Protein AF-A0A353PY61-F1 (afdb_monomer_lite)

Structure (mmCIF, N/CA/C/O backbone):
data_AF-A0A353PY61-F1
#
_entry.id   AF-A0A353PY61-F1
#
loop_
_atom_site.group_PDB
_atom_site.id
_atom_site.type_symbol
_atom_site.label_atom_id
_atom_site.label_alt_id
_atom_site.label_comp_id
_atom_site.label_asym_id
_atom_site.label_entity_id
_atom_site.label_seq_id
_atom_site.pdbx_PDB_ins_code
_atom_site.Cartn_x
_atom_site.Cartn_y
_atom_site.Cartn_z
_atom_site.occupancy
_atom_site.B_iso_or_equiv
_atom_site.auth_seq_id
_atom_site.auth_comp_id
_atom_site.auth_asym_id
_atom_site.auth_atom_id
_atom_site.pdbx_PDB_model_num
ATOM 1 N N . LEU A 1 1 ? -8.780 4.739 14.865 1.00 91.25 1 LEU A N 1
ATOM 2 C CA . LEU A 1 1 ? -7.799 3.644 14.648 1.00 91.25 1 LEU A CA 1
ATOM 3 C C . LEU A 1 1 ? -6.365 4.081 14.953 1.00 91.25 1 LEU A C 1
ATOM 5 O O . LEU A 1 1 ? -5.688 3.331 15.638 1.00 91.25 1 LEU A O 1
ATOM 9 N N . LEU A 1 2 ? -5.930 5.286 14.558 1.00 92.69 2 LEU A N 1
ATOM 10 C CA . LEU A 1 2 ? -4.599 5.822 14.905 1.00 92.69 2 LEU A CA 1
ATOM 11 C C . LEU A 1 2 ? -4.290 5.783 16.415 1.00 92.69 2 LEU A C 1
ATOM 13 O O . LEU A 1 2 ? -3.259 5.248 16.808 1.00 92.69 2 LEU A O 1
ATOM 17 N N . GLU A 1 3 ? -5.226 6.214 17.266 1.00 92.44 3 GLU A N 1
ATOM 18 C CA . GLU A 1 3 ? -5.071 6.138 18.729 1.00 92.44 3 GLU A CA 1
ATOM 19 C C . GLU A 1 3 ? -4.858 4.696 19.230 1.00 92.44 3 GLU A C 1
ATOM 21 O O . GLU A 1 3 ? -3.984 4.452 20.058 1.00 92.44 3 GLU A O 1
ATOM 26 N N . LYS A 1 4 ? -5.570 3.707 18.661 1.00 90.56 4 LYS A N 1
ATOM 27 C CA . LYS A 1 4 ? -5.368 2.277 18.980 1.00 90.56 4 LYS A CA 1
ATOM 28 C C . LYS A 1 4 ? -3.975 1.778 18.582 1.00 90.56 4 LYS A C 1
ATOM 30 O O . LYS A 1 4 ? -3.492 0.805 19.150 1.00 90.56 4 LYS A O 1
ATOM 35 N N . ALA A 1 5 ? -3.339 2.434 17.614 1.00 92.44 5 ALA A N 1
ATOM 36 C CA . ALA A 1 5 ? -1.957 2.195 17.216 1.00 92.44 5 ALA A CA 1
ATOM 37 C C . ALA A 1 5 ? -0.952 3.096 17.964 1.00 92.44 5 ALA A C 1
ATOM 39 O O . ALA A 1 5 ? 0.233 3.109 17.628 1.00 92.44 5 ALA A O 1
ATOM 40 N N . GLY A 1 6 ? -1.393 3.889 18.945 1.00 92.81 6 GLY A N 1
ATOM 41 C CA . GLY A 1 6 ? -0.544 4.865 19.630 1.00 92.81 6 GLY A CA 1
ATOM 42 C C . GLY A 1 6 ? 0.094 5.875 18.671 1.00 92.81 6 GLY A C 1
ATOM 43 O O . GLY A 1 6 ? 1.271 6.199 18.820 1.00 92.81 6 GLY A O 1
ATOM 44 N N . MET A 1 7 ? -0.643 6.293 17.638 1.00 92.94 7 MET A N 1
ATOM 45 C CA . MET A 1 7 ? -0.235 7.302 16.659 1.00 92.94 7 MET A CA 1
ATOM 46 C C . MET A 1 7 ? -1.213 8.479 16.687 1.00 92.94 7 MET A C 1
ATOM 48 O O . MET A 1 7 ? -2.418 8.285 16.838 1.00 92.94 7 MET A O 1
ATOM 52 N N . ASN A 1 8 ? -0.690 9.693 16.505 1.00 93.88 8 ASN A N 1
ATOM 53 C CA . ASN A 1 8 ? -1.486 10.929 16.515 1.00 93.88 8 ASN A CA 1
ATOM 54 C C . ASN A 1 8 ? -1.720 11.497 15.109 1.00 93.88 8 ASN A C 1
ATOM 56 O O . ASN A 1 8 ? -2.610 12.318 14.916 1.00 93.88 8 ASN A O 1
ATOM 60 N N . GLU A 1 9 ? -0.929 11.060 14.131 1.00 95.38 9 GLU A N 1
ATOM 61 C CA . GLU A 1 9 ? -0.993 11.510 12.743 1.00 95.38 9 GLU A CA 1
ATOM 62 C C . GLU A 1 9 ? -1.000 10.300 11.806 1.00 95.38 9 GLU A C 1
ATOM 64 O O . GLU A 1 9 ? -0.564 9.206 12.179 1.00 95.38 9 GLU A O 1
ATOM 69 N N . ALA A 1 10 ? -1.514 10.497 10.592 1.00 94.00 10 ALA A N 1
ATOM 70 C CA . ALA A 1 10 ? -1.423 9.495 9.540 1.00 94.00 10 ALA A CA 1
ATOM 71 C C . ALA A 1 10 ? 0.047 9.274 9.118 1.00 94.00 10 ALA A C 1
ATOM 73 O O . ALA A 1 10 ? 0.834 10.226 9.158 1.00 94.00 10 ALA A O 1
ATOM 74 N N . PRO A 1 11 ? 0.417 8.055 8.680 1.00 95.19 11 PRO A N 1
ATOM 75 C CA . PRO A 1 11 ? 1.754 7.776 8.167 1.00 95.19 11 PRO A CA 1
ATOM 76 C C . PRO A 1 11 ? 2.143 8.690 7.002 1.00 95.19 11 PRO A C 1
ATOM 78 O O . PRO A 1 11 ? 1.366 8.887 6.070 1.00 95.19 11 PRO A O 1
ATOM 81 N N . LYS A 1 12 ? 3.375 9.197 7.029 1.00 95.38 12 LYS A N 1
ATOM 82 C CA . LYS A 1 12 ? 3.977 10.032 5.976 1.00 95.38 12 LYS A CA 1
ATOM 83 C C . LYS A 1 12 ? 4.931 9.241 5.082 1.00 95.38 12 LYS A C 1
ATOM 85 O O . LYS A 1 12 ? 5.316 9.719 4.017 1.00 95.38 12 LYS A O 1
ATOM 90 N N . THR A 1 13 ? 5.320 8.039 5.506 1.00 94.88 13 THR A N 1
ATOM 91 C CA . THR A 1 13 ? 6.228 7.144 4.775 1.00 94.88 13 THR A CA 1
ATOM 92 C C . THR A 1 13 ? 5.699 5.708 4.748 1.00 94.88 13 THR A C 1
ATOM 94 O O . THR A 1 13 ? 4.877 5.316 5.578 1.00 94.88 13 THR A O 1
ATOM 97 N N . MET A 1 14 ? 6.200 4.889 3.814 1.00 93.88 14 MET A N 1
ATOM 98 C CA . MET A 1 14 ? 5.846 3.461 3.749 1.00 93.88 14 MET A CA 1
ATOM 99 C C . MET A 1 14 ? 6.345 2.662 4.962 1.00 93.88 14 MET A C 1
ATOM 101 O O . MET A 1 14 ? 5.756 1.634 5.305 1.00 93.88 14 MET A O 1
ATOM 105 N N . ASP A 1 15 ? 7.395 3.138 5.632 1.00 94.88 15 ASP A N 1
ATOM 106 C CA . ASP A 1 15 ? 7.900 2.535 6.867 1.00 94.88 15 ASP A CA 1
ATOM 107 C C . ASP A 1 15 ? 6.976 2.855 8.047 1.00 94.88 15 ASP A C 1
ATOM 109 O O . ASP A 1 15 ? 6.602 1.958 8.804 1.00 94.88 15 ASP A O 1
ATOM 113 N N . GLU A 1 16 ? 6.526 4.107 8.170 1.00 95.94 16 GLU A N 1
ATOM 114 C CA . GLU A 1 16 ? 5.512 4.495 9.160 1.00 95.94 16 GLU A CA 1
ATOM 115 C C . GLU A 1 16 ? 4.185 3.759 8.929 1.00 95.94 16 GLU A C 1
ATOM 117 O O . GLU A 1 16 ? 3.525 3.354 9.887 1.00 95.94 16 GLU A O 1
ATOM 122 N N . PHE A 1 17 ? 3.811 3.516 7.668 1.00 96.06 17 PHE A N 1
ATOM 123 C CA . PHE A 1 17 ? 2.645 2.698 7.333 1.00 96.06 17 PHE A CA 1
ATOM 124 C C . PHE A 1 17 ? 2.790 1.266 7.858 1.00 96.06 17 PHE A C 1
ATOM 126 O O . PHE A 1 17 ? 1.869 0.748 8.489 1.00 96.06 17 PHE A O 1
ATOM 133 N N . GLN A 1 18 ? 3.939 0.621 7.644 1.00 96.25 18 GLN A N 1
ATOM 134 C CA . GLN A 1 18 ? 4.161 -0.735 8.154 1.00 96.25 18 GLN A CA 1
ATOM 135 C C . GLN A 1 18 ? 4.121 -0.777 9.683 1.00 96.25 18 GLN A C 1
ATOM 137 O O . GLN A 1 18 ? 3.539 -1.698 10.252 1.00 96.25 18 GLN A O 1
ATOM 142 N N . GLN A 1 19 ? 4.660 0.246 10.354 1.00 96.50 19 GLN A N 1
ATOM 143 C CA . GLN A 1 19 ? 4.544 0.372 11.808 1.00 96.50 19 GLN A CA 1
ATOM 144 C C . GLN A 1 19 ? 3.084 0.511 12.255 1.00 96.50 19 GLN A C 1
ATOM 146 O O . GLN A 1 19 ? 2.691 -0.106 13.244 1.00 96.50 19 GLN A O 1
ATOM 151 N N . LEU A 1 20 ? 2.270 1.295 11.540 1.00 97.38 20 LEU A N 1
ATOM 152 C CA . LEU A 1 20 ? 0.836 1.404 11.810 1.00 97.38 20 LEU A CA 1
ATOM 153 C C . LEU A 1 20 ? 0.154 0.035 11.668 1.00 97.38 20 LEU A C 1
ATOM 155 O O . LEU A 1 20 ? -0.563 -0.390 12.574 1.00 97.38 20 LEU A O 1
ATOM 159 N N . ALA A 1 21 ? 0.392 -0.656 10.552 1.00 97.38 21 ALA A N 1
ATOM 160 C CA . ALA A 1 21 ? -0.221 -1.945 10.252 1.00 97.38 21 ALA A CA 1
ATOM 161 C C . ALA A 1 21 ? 0.145 -3.016 11.292 1.00 97.38 21 ALA A C 1
ATOM 163 O O . ALA A 1 21 ? -0.737 -3.719 11.786 1.00 97.38 21 ALA A O 1
ATOM 164 N N . GLU A 1 22 ? 1.416 -3.093 11.688 1.00 96.44 22 GLU A N 1
ATOM 165 C CA . GLU A 1 22 ? 1.886 -4.044 12.700 1.00 96.44 22 GLU A CA 1
ATOM 166 C C . GLU A 1 22 ? 1.232 -3.790 14.067 1.00 96.44 22 GLU A C 1
ATOM 168 O O . GLU A 1 22 ? 0.744 -4.719 14.712 1.00 96.44 22 GLU A O 1
ATOM 173 N N . LYS A 1 23 ? 1.119 -2.524 14.492 1.00 96.19 23 LYS A N 1
ATOM 174 C CA . LYS A 1 23 ? 0.445 -2.170 15.754 1.00 96.19 23 LYS A CA 1
ATOM 175 C C . LYS A 1 23 ? -1.061 -2.458 15.730 1.00 96.19 23 LYS A C 1
ATOM 177 O O . LYS A 1 23 ? -1.653 -2.773 16.763 1.00 96.19 23 LYS A O 1
ATOM 182 N N . LEU A 1 24 ? -1.701 -2.351 14.567 1.00 96.31 24 LEU A N 1
ATOM 183 C CA . LEU A 1 24 ? -3.135 -2.603 14.404 1.00 96.31 24 LEU A CA 1
ATOM 184 C C . LEU A 1 24 ? -3.488 -4.082 14.240 1.00 96.31 24 LEU A C 1
ATOM 186 O O . LEU A 1 24 ? -4.596 -4.481 14.606 1.00 96.31 24 LEU A O 1
ATOM 190 N N . LYS A 1 25 ? -2.541 -4.912 13.799 1.00 90.94 25 LYS A N 1
ATOM 191 C CA . LYS A 1 25 ? -2.728 -6.353 13.598 1.00 90.94 25 LYS A CA 1
ATOM 192 C C . LYS A 1 25 ? -3.269 -7.072 14.837 1.00 90.94 25 LYS A C 1
ATOM 194 O O . LYS A 1 25 ? -4.189 -7.881 14.723 1.00 90.94 25 LYS A O 1
ATOM 199 N N . GLY A 1 26 ? -2.775 -6.731 16.032 1.00 88.88 26 GLY A N 1
ATOM 200 C CA . GLY A 1 26 ? -3.273 -7.283 17.303 1.00 88.88 26 GLY A CA 1
ATOM 201 C C . GLY A 1 26 ? -4.747 -6.955 17.593 1.00 88.88 26 GLY A C 1
ATOM 202 O O . GLY A 1 26 ? -5.427 -7.703 18.290 1.00 88.88 26 GLY A O 1
ATOM 203 N N . ASN A 1 27 ? -5.265 -5.880 16.993 1.00 91.94 27 ASN A N 1
ATOM 204 C CA . ASN A 1 27 ? -6.662 -5.454 17.077 1.00 91.94 27 ASN A CA 1
ATOM 205 C C . ASN A 1 27 ? -7.537 -6.034 15.952 1.00 91.94 27 ASN A C 1
ATOM 207 O O . ASN A 1 27 ? -8.689 -5.627 15.824 1.00 91.94 27 ASN A O 1
ATOM 211 N N . LYS A 1 28 ? -7.005 -6.962 15.139 1.00 93.06 28 LYS A N 1
ATOM 212 C CA . LYS A 1 28 ? -7.657 -7.510 13.935 1.00 93.06 28 LYS A CA 1
ATOM 213 C C . LYS A 1 28 ? -8.030 -6.436 12.905 1.00 93.06 28 LYS A C 1
ATOM 215 O O . LYS A 1 28 ? -9.004 -6.592 12.178 1.00 93.06 28 LYS A O 1
ATOM 220 N N . VAL A 1 29 ? -7.255 -5.353 12.863 1.00 96.94 29 VAL A N 1
ATOM 221 C CA . VAL A 1 29 ? -7.416 -4.271 11.891 1.00 96.94 29 VAL A CA 1
ATOM 222 C C . VAL A 1 29 ? -6.255 -4.338 10.911 1.00 96.94 29 VAL A C 1
ATOM 224 O O . VAL A 1 29 ? -5.095 -4.336 11.324 1.00 96.94 29 VAL A O 1
ATOM 227 N N . MET A 1 30 ? -6.564 -4.389 9.619 1.00 97.56 30 MET A N 1
ATOM 228 C CA . MET A 1 30 ? -5.553 -4.360 8.565 1.00 97.56 30 MET A CA 1
ATOM 229 C C . MET A 1 30 ? -5.149 -2.915 8.277 1.00 97.56 30 MET A C 1
ATOM 231 O O . MET A 1 30 ? -5.951 -1.988 8.389 1.00 97.56 30 MET A O 1
ATOM 235 N N . GLY A 1 31 ? -3.887 -2.712 7.915 1.00 97.25 31 GLY A N 1
ATOM 236 C CA . GLY A 1 31 ? -3.336 -1.382 7.680 1.00 97.25 31 GLY A CA 1
ATOM 237 C C . GLY A 1 31 ? -3.989 -0.668 6.499 1.00 97.25 31 GLY A C 1
ATOM 238 O O . GLY A 1 31 ? -4.265 0.525 6.599 1.00 97.25 31 GLY A O 1
ATOM 239 N N . ILE A 1 32 ? -4.248 -1.378 5.397 1.00 97.31 32 ILE A N 1
ATOM 240 C CA . ILE A 1 32 ? -4.799 -0.758 4.188 1.00 97.31 32 ILE A CA 1
ATOM 241 C C . ILE A 1 32 ? -5.683 -1.690 3.359 1.00 97.31 32 ILE A C 1
ATOM 243 O O . ILE A 1 32 ? -5.351 -2.860 3.166 1.00 97.31 32 ILE A O 1
ATOM 247 N N . GLY A 1 33 ? -6.796 -1.164 2.851 1.00 97.12 33 GLY A N 1
ATOM 248 C CA . GLY A 1 33 ? -7.684 -1.847 1.914 1.00 97.12 33 GLY A CA 1
ATOM 249 C C . GLY A 1 33 ? -7.364 -1.508 0.462 1.00 97.12 33 GLY A C 1
ATOM 250 O O . GLY A 1 33 ? -7.913 -0.548 -0.062 1.00 97.12 33 GLY A O 1
ATOM 251 N N . ILE A 1 34 ? -6.525 -2.314 -0.196 1.00 96.31 34 ILE A N 1
ATOM 252 C CA . ILE A 1 34 ? -6.263 -2.206 -1.645 1.00 96.31 34 ILE A CA 1
ATOM 253 C C . ILE A 1 34 ? -7.366 -2.970 -2.377 1.00 96.31 34 ILE A C 1
ATOM 255 O O . ILE A 1 34 ? -7.539 -4.163 -2.135 1.00 96.31 34 ILE A O 1
ATOM 259 N N . SER A 1 35 ? -8.123 -2.325 -3.260 1.00 93.88 35 SER A N 1
ATOM 260 C CA . SER A 1 35 ? -9.368 -2.878 -3.830 1.00 93.88 35 SER A CA 1
ATOM 261 C C . SER A 1 35 ? -9.182 -3.983 -4.889 1.00 93.88 35 SER A C 1
ATOM 263 O O . SER A 1 35 ? -10.161 -4.518 -5.404 1.00 93.88 35 SER A O 1
ATOM 265 N N . GLY A 1 36 ? -7.945 -4.363 -5.228 1.00 94.94 36 GLY A N 1
ATOM 266 C CA . GLY A 1 36 ? -7.662 -5.514 -6.093 1.00 94.94 36 GLY A CA 1
ATOM 267 C C . GLY A 1 36 ? -6.266 -5.488 -6.718 1.00 94.94 36 GLY A C 1
ATOM 268 O O . GLY A 1 36 ? -5.479 -4.587 -6.450 1.00 94.94 36 GLY A O 1
ATOM 269 N N . ILE A 1 37 ? -5.986 -6.437 -7.617 1.00 93.94 37 ILE A N 1
ATOM 270 C CA . ILE A 1 37 ? -4.699 -6.548 -8.340 1.00 93.94 37 ILE A CA 1
ATOM 271 C C . ILE A 1 37 ? -4.634 -5.770 -9.665 1.00 93.94 37 ILE A C 1
ATOM 273 O O . ILE A 1 37 ? -3.655 -5.865 -10.403 1.00 93.94 37 ILE A O 1
ATOM 277 N N . GLY A 1 38 ? -5.690 -5.037 -10.017 1.00 92.81 38 GLY A N 1
ATOM 278 C CA . GLY A 1 38 ? -5.702 -4.222 -11.229 1.00 92.81 38 GLY A CA 1
ATOM 279 C C . GLY A 1 38 ? -4.694 -3.076 -11.146 1.00 92.81 38 GLY A C 1
ATOM 280 O O . GLY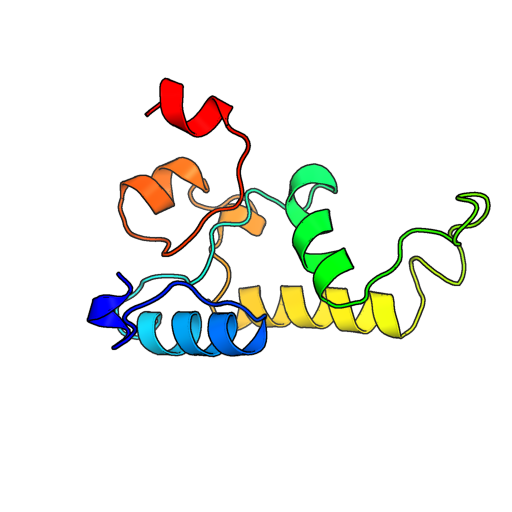 A 1 38 ? -4.399 -2.575 -10.061 1.00 92.81 38 GLY A O 1
ATOM 281 N N . THR A 1 39 ? -4.199 -2.613 -12.297 1.00 90.88 39 THR A N 1
ATOM 282 C CA . THR A 1 39 ? -3.252 -1.487 -12.362 1.00 90.88 39 THR A CA 1
ATOM 283 C C . THR A 1 39 ? -3.803 -0.235 -11.681 1.00 90.88 39 THR A C 1
ATOM 285 O O . THR A 1 39 ? -3.045 0.444 -11.004 1.00 90.88 39 THR A O 1
ATOM 288 N N . TRP A 1 40 ? -5.112 0.028 -11.786 1.00 92.25 40 TRP A N 1
ATOM 289 C CA . TRP A 1 40 ? -5.776 1.131 -11.080 1.00 92.25 40 TRP A CA 1
ATOM 290 C C . TRP A 1 40 ? -5.539 1.089 -9.561 1.00 92.25 40 TRP A C 1
ATOM 292 O O . TRP A 1 40 ? -5.216 2.108 -8.966 1.00 92.25 40 TRP A O 1
ATOM 302 N N . ASN A 1 41 ? -5.622 -0.103 -8.966 1.00 93.94 41 ASN A N 1
ATOM 303 C CA . ASN A 1 41 ? -5.561 -0.302 -7.518 1.00 93.94 41 ASN A CA 1
ATOM 304 C C . ASN A 1 41 ? -4.116 -0.418 -7.008 1.00 93.94 41 ASN A C 1
ATOM 306 O O . ASN A 1 41 ? -3.772 0.088 -5.949 1.00 93.94 41 ASN A O 1
ATOM 310 N N . MET A 1 42 ? -3.248 -1.134 -7.734 1.00 93.75 42 MET A N 1
ATOM 311 C CA . MET A 1 42 ? -1.895 -1.431 -7.244 1.00 93.75 42 MET A CA 1
ATOM 312 C C . MET A 1 42 ? -0.846 -0.396 -7.648 1.00 93.75 42 MET A C 1
ATOM 314 O O . MET A 1 42 ? 0.196 -0.318 -6.993 1.00 93.75 42 MET A O 1
ATOM 318 N N . ALA A 1 43 ? -1.067 0.366 -8.726 1.00 94.94 43 ALA A N 1
ATOM 319 C CA . ALA A 1 43 ? -0.053 1.283 -9.244 1.00 94.94 43 ALA A CA 1
ATOM 320 C C . ALA A 1 43 ? 0.431 2.317 -8.214 1.00 94.94 43 ALA A C 1
ATOM 322 O O . ALA A 1 43 ? 1.649 2.504 -8.159 1.00 94.94 43 ALA A O 1
ATOM 323 N N . PRO A 1 44 ? -0.427 2.938 -7.374 1.00 94.56 44 PRO A N 1
ATOM 324 C CA . PRO A 1 44 ? 0.040 3.891 -6.367 1.00 94.56 44 PRO A CA 1
ATOM 325 C C . PRO A 1 44 ? 1.124 3.288 -5.467 1.00 94.56 44 PRO A C 1
ATOM 327 O O . PRO A 1 44 ? 2.208 3.849 -5.334 1.00 94.56 44 PRO A O 1
ATOM 330 N N . TYR A 1 45 ? 0.896 2.082 -4.949 1.00 95.62 45 TYR A N 1
ATOM 331 C CA . TYR A 1 45 ? 1.846 1.389 -4.078 1.00 95.62 45 TYR A CA 1
ATOM 332 C C . TYR A 1 45 ? 3.085 0.909 -4.821 1.00 95.62 45 TYR A C 1
ATOM 334 O O . TYR A 1 45 ? 4.205 1.130 -4.365 1.00 95.62 45 TYR A O 1
ATOM 342 N N . PHE A 1 46 ? 2.895 0.268 -5.975 1.00 97.38 46 PHE A N 1
ATOM 343 C CA . PHE A 1 46 ? 3.993 -0.274 -6.768 1.00 97.38 46 PHE A CA 1
ATOM 344 C C . PHE A 1 46 ? 4.987 0.823 -7.166 1.00 97.38 46 PHE A C 1
ATOM 346 O O . PHE A 1 46 ? 6.194 0.656 -6.994 1.00 97.38 46 PHE A O 1
ATOM 353 N N . LEU A 1 47 ? 4.482 1.971 -7.627 1.00 96.12 47 LEU A N 1
ATOM 354 C CA . LEU A 1 47 ? 5.302 3.120 -8.004 1.00 96.12 47 LEU A CA 1
ATOM 355 C C . LEU A 1 47 ? 5.932 3.793 -6.776 1.00 96.12 47 LEU A C 1
ATOM 357 O O . LEU A 1 47 ? 7.123 4.103 -6.802 1.00 96.12 47 LEU A O 1
ATOM 361 N N . SER A 1 48 ? 5.187 3.972 -5.677 1.00 95.25 48 SER A N 1
ATOM 362 C CA . SER A 1 48 ? 5.732 4.542 -4.432 1.00 95.25 48 SER A CA 1
ATOM 363 C C . SER A 1 48 ? 6.833 3.687 -3.798 1.00 95.25 48 SER A C 1
ATOM 365 O O . SER A 1 48 ? 7.710 4.223 -3.126 1.00 95.25 48 SER A O 1
ATOM 367 N N . LEU A 1 49 ? 6.824 2.374 -4.031 1.00 97.00 49 LEU A N 1
ATOM 368 C CA . LEU A 1 49 ? 7.873 1.445 -3.601 1.00 97.00 49 LEU A CA 1
ATOM 369 C C . LEU A 1 49 ? 9.085 1.407 -4.551 1.00 97.00 49 LEU A C 1
ATOM 371 O O . LEU A 1 49 ? 10.029 0.652 -4.315 1.00 97.00 49 LEU A O 1
ATOM 375 N N . GLY A 1 50 ? 9.085 2.229 -5.605 1.00 96.88 50 GLY A N 1
ATOM 376 C CA . GLY A 1 50 ? 10.180 2.348 -6.570 1.00 96.88 50 GLY A CA 1
ATOM 377 C C . GLY A 1 50 ? 10.051 1.446 -7.798 1.00 96.88 50 GLY A C 1
ATOM 378 O O . GLY A 1 50 ? 10.974 1.407 -8.617 1.00 96.88 50 GLY A O 1
ATOM 379 N N . GLY A 1 51 ? 8.926 0.742 -7.947 1.00 97.88 51 GLY A N 1
ATOM 380 C CA . GLY A 1 51 ? 8.608 -0.004 -9.155 1.00 97.88 51 GLY A CA 1
ATOM 381 C C . GLY A 1 51 ? 8.442 0.916 -10.362 1.00 97.88 51 GLY A C 1
ATOM 382 O O . GLY A 1 51 ? 8.119 2.099 -10.245 1.00 97.88 51 GLY A O 1
ATOM 383 N N . LYS A 1 52 ? 8.692 0.374 -11.551 1.00 97.38 52 LYS A N 1
ATOM 384 C CA . LYS A 1 52 ? 8.652 1.098 -12.826 1.00 97.38 52 LYS A CA 1
ATOM 385 C C . LYS A 1 52 ? 7.816 0.309 -13.819 1.00 97.38 52 LYS A C 1
ATOM 387 O O . LYS A 1 52 ? 7.946 -0.903 -13.893 1.00 97.38 52 LYS A O 1
ATOM 392 N N . ILE A 1 53 ? 6.983 0.985 -14.602 1.00 95.75 53 ILE A N 1
ATOM 393 C CA . ILE A 1 53 ? 6.200 0.335 -15.668 1.00 95.75 53 ILE A CA 1
ATOM 394 C C . ILE A 1 53 ? 6.939 0.470 -17.006 1.00 95.75 53 ILE A C 1
ATOM 396 O O . ILE A 1 53 ? 7.089 -0.504 -17.742 1.00 95.75 53 ILE A O 1
ATOM 400 N N . THR A 1 54 ? 7.467 1.660 -17.281 1.00 97.25 54 THR A N 1
ATOM 401 C CA . THR A 1 54 ? 8.178 2.021 -18.512 1.00 97.25 54 THR A CA 1
ATOM 402 C C . THR A 1 54 ? 9.418 2.864 -18.215 1.00 97.25 54 THR A C 1
ATOM 404 O O . THR A 1 54 ? 9.683 3.249 -17.071 1.00 97.25 54 THR A O 1
ATOM 407 N N . ASP A 1 55 ? 10.195 3.142 -19.258 1.00 96.75 55 ASP A N 1
ATOM 408 C CA . ASP A 1 55 ? 11.153 4.241 -19.281 1.00 96.75 55 ASP A CA 1
ATOM 409 C C . ASP A 1 55 ? 10.467 5.616 -19.161 1.00 96.75 55 ASP A C 1
ATOM 411 O O . ASP A 1 55 ? 9.245 5.742 -19.241 1.00 96.75 55 ASP A O 1
ATOM 415 N N . LYS A 1 56 ? 11.273 6.671 -18.978 1.00 94.75 56 LYS A N 1
ATOM 416 C CA . LYS A 1 56 ? 10.777 8.046 -18.779 1.00 94.75 56 LYS A CA 1
ATOM 417 C C . LYS A 1 56 ? 9.969 8.582 -19.966 1.00 94.75 56 LYS A C 1
ATOM 419 O O . LYS A 1 56 ? 9.061 9.376 -19.758 1.00 94.75 56 LYS A O 1
ATOM 424 N N . GLU A 1 57 ? 10.286 8.122 -21.175 1.00 96.94 57 GLU A N 1
ATOM 425 C CA . GLU A 1 57 ? 9.615 8.528 -22.414 1.00 96.94 57 GLU A CA 1
ATOM 426 C C . GLU A 1 57 ? 8.380 7.663 -22.736 1.00 96.94 57 GLU A C 1
ATOM 428 O O . GLU A 1 57 ? 7.745 7.860 -23.769 1.00 96.94 57 GLU A O 1
ATOM 433 N N . ASN A 1 58 ? 8.028 6.696 -21.876 1.00 95.38 58 ASN A N 1
ATOM 434 C CA . ASN A 1 58 ? 6.928 5.743 -22.082 1.00 95.38 58 ASN A CA 1
ATOM 435 C C . ASN A 1 58 ? 7.014 4.955 -23.405 1.00 95.38 58 ASN A C 1
ATOM 437 O O . ASN A 1 58 ? 5.998 4.568 -23.981 1.00 95.38 58 ASN A O 1
ATOM 441 N N . SER A 1 59 ? 8.229 4.697 -23.886 1.00 97.25 59 SER A N 1
ATOM 442 C CA . SER A 1 59 ? 8.519 4.017 -25.150 1.00 97.25 59 SER A CA 1
ATOM 443 C C . SER A 1 59 ? 8.860 2.532 -24.979 1.00 97.25 59 SER A C 1
ATOM 445 O O . SER A 1 59 ? 8.765 1.754 -25.932 1.00 97.25 59 SER A O 1
ATOM 447 N N . LYS A 1 60 ? 9.257 2.110 -23.768 1.00 97.25 60 LYS A N 1
ATOM 448 C CA . LYS A 1 60 ? 9.760 0.757 -23.498 1.00 97.25 60 LYS A CA 1
ATOM 449 C C . LYS A 1 60 ? 9.394 0.265 -22.097 1.00 97.25 60 LYS A C 1
ATOM 451 O O . LYS A 1 60 ? 9.751 0.887 -21.104 1.00 97.25 60 LYS A O 1
ATOM 456 N N . ALA A 1 61 ? 8.777 -0.918 -22.018 1.00 96.81 61 ALA A N 1
ATOM 457 C CA . ALA A 1 61 ? 8.443 -1.583 -20.751 1.00 96.81 61 ALA A CA 1
ATOM 458 C C . ALA A 1 61 ? 9.468 -2.649 -20.318 1.00 96.81 61 ALA A C 1
ATOM 460 O O . ALA A 1 61 ? 9.760 -2.801 -19.132 1.00 96.81 61 ALA A O 1
ATOM 461 N N . SER A 1 62 ? 10.042 -3.404 -21.261 1.00 95.75 62 SER A N 1
ATOM 462 C CA . SER A 1 62 ? 11.017 -4.457 -20.940 1.00 95.75 62 SER A CA 1
ATOM 463 C C . SER A 1 62 ? 12.276 -3.872 -20.296 1.00 95.75 62 SER A C 1
ATOM 465 O O . SER A 1 62 ? 12.849 -2.906 -20.797 1.00 95.75 62 SER A O 1
ATOM 467 N N . GLY A 1 63 ? 12.728 -4.473 -19.201 1.00 95.62 63 GLY A N 1
ATOM 468 C CA . GLY A 1 63 ? 13.822 -3.962 -18.374 1.00 95.62 63 GLY A CA 1
ATOM 469 C C . GLY A 1 63 ? 13.399 -2.891 -17.363 1.00 95.62 63 GLY A C 1
ATOM 470 O O . GLY A 1 63 ? 14.224 -2.517 -16.537 1.00 95.62 63 GLY A O 1
ATOM 471 N N . PHE A 1 64 ? 12.141 -2.430 -17.397 1.00 97.50 64 PHE A N 1
ATOM 472 C CA . PHE A 1 64 ? 11.540 -1.532 -16.405 1.00 97.50 64 PHE A CA 1
ATOM 473 C C . PHE A 1 64 ? 10.462 -2.270 -15.608 1.00 97.50 64 PHE A C 1
ATOM 475 O O . PHE A 1 64 ? 10.622 -2.446 -14.404 1.00 97.50 64 PHE A O 1
ATOM 482 N N . LEU A 1 65 ? 9.439 -2.819 -16.272 1.00 96.62 65 LEU A N 1
ATOM 483 C CA . LEU A 1 65 ? 8.381 -3.599 -15.613 1.00 96.62 65 LEU A CA 1
ATOM 484 C C . LEU A 1 65 ? 8.916 -4.834 -14.876 1.00 96.62 65 LEU A C 1
ATOM 486 O O . LEU A 1 65 ? 8.423 -5.190 -13.813 1.00 96.62 65 LEU A O 1
ATOM 490 N N . ASN A 1 66 ? 9.949 -5.470 -15.424 1.00 96.38 66 ASN A N 1
ATOM 491 C CA . ASN A 1 66 ? 10.631 -6.619 -14.829 1.00 96.38 66 ASN A CA 1
ATOM 492 C C . ASN A 1 66 ? 12.037 -6.271 -14.310 1.00 96.38 66 ASN A C 1
ATOM 494 O O . ASN A 1 66 ? 12.900 -7.146 -14.246 1.00 96.38 66 ASN A O 1
ATOM 498 N N . SER A 1 67 ? 12.297 -4.998 -13.996 1.00 98.19 67 SER A N 1
ATOM 499 C CA . SER A 1 67 ? 13.560 -4.593 -13.376 1.00 98.19 67 SER A CA 1
ATOM 500 C C . SER A 1 67 ? 13.667 -5.125 -11.937 1.00 98.19 67 SER A C 1
ATOM 502 O O . SER A 1 67 ? 12.640 -5.425 -11.319 1.00 98.19 67 SER A O 1
ATOM 504 N N . PRO A 1 68 ? 14.879 -5.210 -11.357 1.00 98.31 68 PRO A N 1
ATOM 505 C CA . PRO A 1 68 ? 15.047 -5.592 -9.954 1.00 98.31 68 PRO A CA 1
ATOM 506 C C . PRO A 1 68 ? 14.246 -4.713 -8.980 1.00 98.31 68 PRO A C 1
ATOM 508 O O . PRO A 1 68 ? 13.725 -5.213 -7.988 1.00 98.31 68 PRO A O 1
ATOM 511 N N . GLU A 1 69 ? 14.107 -3.414 -9.266 1.00 98.19 69 GLU A N 1
ATOM 512 C CA . GLU A 1 69 ? 13.311 -2.496 -8.441 1.00 98.19 69 GLU A CA 1
ATOM 513 C C . GLU A 1 69 ? 11.815 -2.816 -8.509 1.00 98.19 69 GLU A C 1
ATOM 515 O O . GLU A 1 69 ? 11.145 -2.847 -7.479 1.00 98.19 69 GLU A O 1
ATOM 520 N N . SER A 1 70 ? 11.302 -3.115 -9.703 1.00 98.31 70 SER A N 1
ATOM 521 C CA . SER A 1 70 ? 9.914 -3.534 -9.910 1.00 98.31 70 SER A CA 1
ATOM 522 C C . SER A 1 70 ? 9.594 -4.862 -9.233 1.00 98.31 70 SER A C 1
ATOM 524 O O . SER A 1 70 ? 8.558 -4.98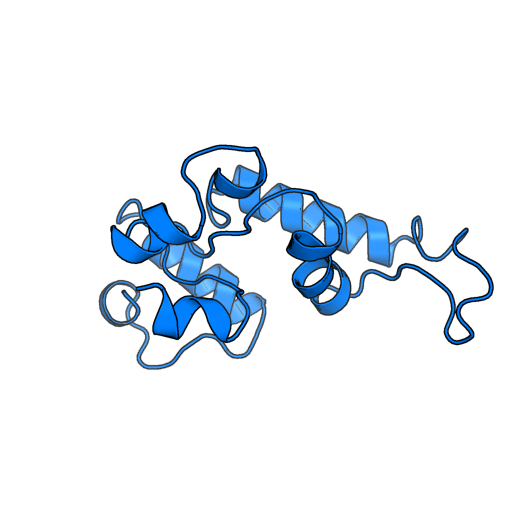6 -8.582 1.00 98.31 70 SER A O 1
ATOM 526 N N . VAL A 1 71 ? 10.500 -5.840 -9.319 1.00 98.25 71 VAL A N 1
ATOM 527 C CA . VAL A 1 71 ? 10.353 -7.113 -8.598 1.00 98.25 71 VAL A CA 1
ATOM 528 C C . VAL A 1 71 ? 10.298 -6.861 -7.091 1.00 98.25 71 VAL A C 1
ATOM 530 O O . VAL A 1 71 ? 9.349 -7.294 -6.443 1.00 98.25 71 VAL A O 1
ATOM 533 N N . LYS A 1 72 ? 11.230 -6.068 -6.549 1.00 98.44 72 LYS A N 1
ATOM 534 C CA . LYS A 1 72 ? 11.267 -5.725 -5.120 1.00 98.44 72 LYS A CA 1
ATOM 535 C C . LYS A 1 72 ? 10.002 -4.995 -4.650 1.00 98.44 72 LYS A C 1
ATOM 537 O O . LYS A 1 72 ? 9.522 -5.241 -3.543 1.00 98.44 72 LYS A O 1
ATOM 542 N N . ALA A 1 73 ? 9.452 -4.102 -5.473 1.00 98.12 73 ALA A N 1
ATOM 543 C CA . ALA A 1 73 ? 8.203 -3.408 -5.170 1.00 98.12 73 ALA A CA 1
ATOM 544 C C . ALA A 1 73 ? 7.020 -4.388 -5.081 1.00 98.12 73 ALA A C 1
ATOM 546 O O . ALA A 1 73 ? 6.256 -4.343 -4.116 1.00 98.12 73 ALA A O 1
ATOM 547 N N . LEU A 1 74 ? 6.899 -5.314 -6.039 1.00 97.56 74 LEU A N 1
ATOM 548 C CA . LEU A 1 74 ? 5.860 -6.345 -6.009 1.00 97.56 74 LEU A CA 1
ATOM 549 C C . LEU A 1 74 ? 6.031 -7.294 -4.814 1.00 97.56 74 LEU A C 1
ATOM 551 O O . LEU A 1 74 ? 5.059 -7.579 -4.119 1.00 97.56 74 LEU A O 1
ATOM 555 N N . GLU A 1 75 ? 7.255 -7.745 -4.537 1.00 98.19 75 GLU A N 1
ATOM 556 C CA . GLU A 1 75 ? 7.563 -8.599 -3.384 1.00 98.19 75 GLU A CA 1
ATOM 557 C C . GLU A 1 75 ? 7.149 -7.944 -2.064 1.00 98.19 75 GLU A C 1
ATOM 559 O O . GLU A 1 75 ? 6.579 -8.612 -1.204 1.00 98.19 75 GLU A O 1
ATOM 564 N N . LYS A 1 76 ? 7.348 -6.628 -1.918 1.00 98.00 76 LYS A N 1
ATOM 565 C CA . LYS A 1 76 ? 6.911 -5.892 -0.726 1.00 98.00 76 LYS A CA 1
ATOM 566 C C . LYS A 1 76 ? 5.381 -5.838 -0.597 1.00 98.00 76 LYS A C 1
ATOM 568 O O . LYS A 1 76 ? 4.867 -5.990 0.509 1.00 98.00 76 LYS A O 1
ATOM 573 N N . ILE A 1 77 ? 4.637 -5.692 -1.696 1.00 97.19 77 ILE A N 1
ATOM 574 C CA . ILE A 1 77 ? 3.161 -5.764 -1.679 1.00 97.19 77 ILE A CA 1
ATOM 575 C C . ILE A 1 77 ? 2.691 -7.182 -1.309 1.00 97.19 77 ILE A C 1
ATOM 577 O O . ILE A 1 77 ? 1.770 -7.350 -0.506 1.00 97.19 77 ILE A O 1
ATOM 581 N N . VAL A 1 78 ? 3.350 -8.215 -1.844 1.00 97.38 78 VAL A N 1
ATOM 582 C CA . VAL A 1 78 ? 3.085 -9.618 -1.484 1.00 97.38 78 VAL A CA 1
ATOM 583 C C . VAL A 1 78 ? 3.363 -9.860 0.003 1.00 97.38 78 VAL A C 1
ATOM 585 O O . VAL A 1 78 ? 2.545 -10.475 0.688 1.00 97.38 78 VAL A O 1
ATOM 588 N N . GLU A 1 79 ? 4.469 -9.331 0.527 1.00 97.94 79 GLU A N 1
ATOM 589 C CA . GLU A 1 79 ? 4.809 -9.368 1.950 1.00 97.94 79 GLU A CA 1
ATOM 590 C C . GLU A 1 79 ? 3.714 -8.714 2.804 1.00 97.94 79 GLU A C 1
ATOM 592 O O . GLU A 1 79 ? 3.288 -9.302 3.798 1.00 97.94 79 GLU A O 1
ATOM 597 N N . TRP A 1 80 ? 3.189 -7.551 2.403 1.00 97.19 80 TRP A N 1
ATOM 598 C CA . TRP A 1 80 ? 2.081 -6.903 3.112 1.00 97.19 80 TRP A CA 1
ATOM 599 C C . TRP A 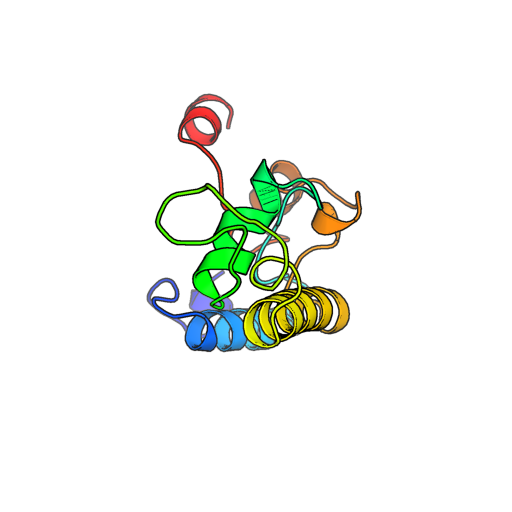1 80 ? 0.823 -7.773 3.164 1.00 97.19 80 TRP A C 1
ATOM 601 O O . TRP A 1 80 ? 0.199 -7.876 4.222 1.00 97.19 80 TRP A O 1
ATOM 611 N N . ASN A 1 81 ? 0.451 -8.432 2.064 1.00 96.06 81 ASN A N 1
ATOM 612 C CA . ASN A 1 81 ? -0.687 -9.358 2.052 1.00 96.06 81 ASN A CA 1
ATOM 613 C C . ASN A 1 81 ? -0.448 -10.594 2.941 1.00 96.06 81 ASN A C 1
ATOM 615 O O . ASN A 1 81 ? -1.370 -11.059 3.621 1.00 96.06 81 ASN A O 1
ATOM 619 N N . ASN A 1 82 ? 0.776 -11.125 2.954 1.00 96.06 82 ASN A N 1
ATOM 620 C CA . ASN A 1 82 ? 1.143 -12.290 3.762 1.00 96.06 82 ASN A CA 1
ATOM 621 C C . ASN A 1 82 ? 1.179 -11.962 5.260 1.00 96.06 82 ASN A C 1
ATOM 623 O O . ASN A 1 82 ? 0.715 -12.755 6.076 1.00 96.06 82 ASN A O 1
ATOM 627 N N . ASN A 1 83 ? 1.659 -10.770 5.619 1.00 96.25 83 ASN A N 1
ATOM 628 C CA . ASN A 1 83 ? 1.744 -10.322 7.008 1.00 96.25 83 ASN A CA 1
ATOM 629 C C . ASN A 1 83 ? 0.410 -9.809 7.571 1.00 96.25 83 ASN A C 1
ATOM 631 O O . ASN A 1 83 ? 0.317 -9.587 8.781 1.00 96.25 83 ASN A O 1
ATOM 635 N N . GLY A 1 84 ? -0.619 -9.654 6.729 1.00 95.50 84 GLY A N 1
ATOM 636 C CA . GLY A 1 84 ? -1.917 -9.097 7.116 1.00 95.50 84 GLY A CA 1
ATOM 637 C C . GLY A 1 84 ? -1.906 -7.574 7.257 1.00 95.50 84 GLY A C 1
ATOM 638 O O . GLY A 1 84 ? -2.735 -7.017 7.968 1.00 95.50 84 GLY A O 1
ATOM 639 N N . TYR A 1 85 ? -0.960 -6.892 6.611 1.00 97.19 85 TYR A N 1
ATOM 640 C CA . TYR A 1 85 ? -0.916 -5.429 6.568 1.00 97.19 85 TYR A CA 1
ATOM 641 C C . TYR A 1 85 ? -1.848 -4.883 5.490 1.00 97.19 85 TYR A C 1
ATOM 643 O O . TYR A 1 85 ? -2.539 -3.894 5.720 1.00 97.19 85 TYR A O 1
ATOM 651 N N . ALA A 1 86 ? -1.900 -5.552 4.338 1.00 96.81 86 ALA A N 1
ATOM 652 C CA . ALA A 1 86 ? -2.926 -5.317 3.333 1.00 96.81 86 ALA A CA 1
ATOM 653 C C . ALA A 1 86 ? -4.147 -6.200 3.623 1.00 96.81 86 ALA A C 1
ATOM 655 O O . ALA A 1 86 ? -4.014 -7.375 3.982 1.00 96.81 86 ALA A O 1
ATOM 656 N N . ALA A 1 87 ? -5.337 -5.631 3.464 1.00 96.62 87 ALA A N 1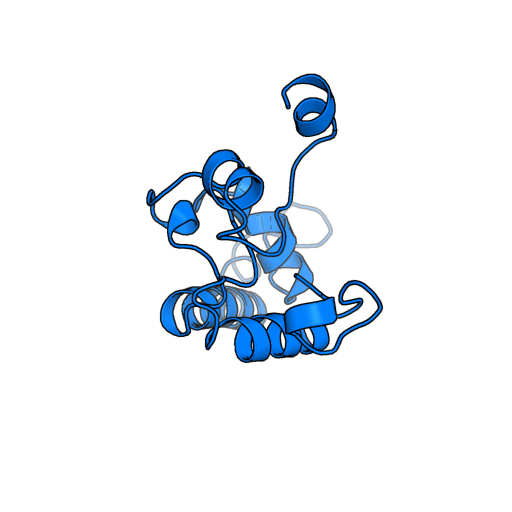
ATOM 657 C CA . ALA A 1 87 ? -6.587 -6.356 3.578 1.00 96.62 87 ALA A CA 1
ATOM 658 C C . ALA A 1 87 ? -6.745 -7.378 2.447 1.00 96.62 87 ALA A C 1
ATOM 660 O O . ALA A 1 87 ? -6.157 -7.262 1.369 1.00 96.62 87 ALA A O 1
ATOM 661 N N . LYS A 1 88 ? -7.596 -8.381 2.683 1.00 94.31 88 LYS A N 1
ATOM 662 C CA . LYS A 1 88 ? -7.884 -9.425 1.690 1.00 94.31 88 LYS A CA 1
ATOM 663 C C . LYS A 1 88 ? -8.684 -8.919 0.490 1.00 94.31 88 LYS A C 1
ATOM 665 O O . LYS A 1 88 ? -8.743 -9.640 -0.504 1.00 94.31 88 LYS A O 1
ATOM 670 N N . SER A 1 89 ? -9.194 -7.686 0.532 1.00 96.12 89 SER A N 1
ATOM 671 C CA . SER A 1 89 ? -9.748 -6.958 -0.618 1.00 96.12 89 SER A CA 1
ATOM 672 C C . SER A 1 89 ? -8.847 -7.049 -1.856 1.00 96.12 89 SER A C 1
ATOM 674 O O . SER A 1 89 ? -9.346 -7.201 -2.968 1.00 96.12 89 SER A O 1
ATOM 676 N N . ILE A 1 90 ? -7.517 -7.075 -1.673 1.00 95.69 90 ILE A N 1
ATOM 677 C CA . ILE A 1 90 ? -6.555 -7.141 -2.783 1.00 95.69 90 ILE A CA 1
ATOM 678 C C . ILE A 1 90 ? -6.705 -8.417 -3.625 1.00 95.69 90 ILE A C 1
ATOM 680 O O . ILE A 1 90 ? -6.415 -8.403 -4.818 1.00 95.69 90 ILE A O 1
ATOM 684 N N . LEU A 1 91 ? -7.209 -9.504 -3.033 1.00 95.94 91 LEU A N 1
ATOM 685 C CA . LEU A 1 91 ? -7.452 -10.793 -3.691 1.00 95.94 91 LEU A CA 1
ATOM 686 C C . LEU A 1 91 ? -8.948 -11.163 -3.723 1.00 95.94 91 LEU A C 1
ATOM 688 O O . LEU A 1 91 ? -9.283 -12.342 -3.807 1.00 95.94 91 LEU A O 1
ATOM 692 N N . GLY A 1 92 ? -9.845 -10.173 -3.649 1.00 93.25 92 GLY A N 1
ATOM 693 C CA . GLY A 1 92 ? -11.294 -10.388 -3.743 1.00 93.25 92 GLY A CA 1
ATOM 694 C C . GLY A 1 92 ? -11.980 -10.812 -2.440 1.00 93.25 92 GLY A C 1
ATOM 695 O O . GLY A 1 92 ? -13.036 -11.437 -2.484 1.00 93.25 92 GLY A O 1
ATOM 696 N N . GLY A 1 93 ? -11.381 -10.513 -1.283 1.00 95.50 93 GLY A N 1
ATOM 697 C CA . GLY A 1 93 ? -12.059 -10.588 0.015 1.00 95.50 93 GLY A CA 1
ATOM 698 C C . GLY A 1 93 ? -13.115 -9.489 0.195 1.00 95.50 93 GLY A C 1
ATOM 699 O O . GLY A 1 93 ? -13.604 -8.920 -0.777 1.00 95.50 93 GLY A O 1
ATOM 700 N N . GLU A 1 94 ? -13.454 -9.175 1.449 1.00 96.44 94 GLU A N 1
ATOM 701 C CA . GLU A 1 94 ? -14.289 -8.006 1.771 1.00 96.44 94 GLU A CA 1
ATOM 702 C C . GLU A 1 94 ? -13.739 -6.749 1.071 1.00 96.44 94 GLU A C 1
ATOM 704 O O . GLU A 1 94 ? -12.524 -6.552 1.017 1.00 96.44 94 GLU A O 1
ATOM 709 N N . GLY A 1 95 ? -14.626 -5.954 0.465 1.00 95.31 95 GLY A N 1
ATOM 710 C CA . GLY A 1 95 ? -14.251 -4.803 -0.352 1.00 95.31 95 GLY A CA 1
ATOM 711 C C . GLY A 1 95 ? -13.641 -3.667 0.470 1.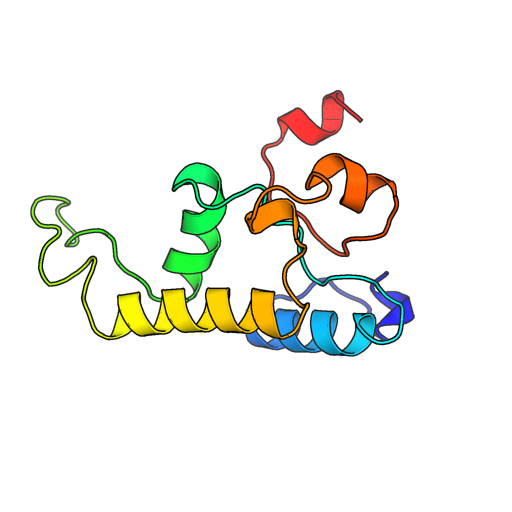00 95.31 95 GLY A C 1
ATOM 712 O O . GLY A 1 95 ? -13.836 -3.575 1.684 1.00 95.31 95 GLY A O 1
ATOM 713 N N . SER A 1 96 ? -12.856 -2.806 -0.189 1.00 95.44 96 SER A N 1
ATOM 714 C CA . SER A 1 96 ? -12.133 -1.713 0.478 1.00 95.44 96 SER A CA 1
ATOM 715 C C . SER A 1 96 ? -13.081 -0.757 1.204 1.00 95.44 96 SER A C 1
ATOM 717 O O . SER A 1 96 ? -12.786 -0.362 2.330 1.00 95.44 96 SER A O 1
ATOM 719 N N . TRP A 1 97 ? -14.227 -0.423 0.604 1.00 95.50 97 TRP A N 1
ATOM 720 C CA . TRP A 1 97 ? -15.208 0.492 1.194 1.00 95.50 97 TRP A CA 1
ATOM 721 C C . TRP A 1 97 ? -15.923 -0.146 2.376 1.00 95.50 97 TRP A C 1
ATOM 723 O O . TRP A 1 97 ? -15.996 0.459 3.442 1.00 95.50 97 TRP A O 1
ATOM 733 N N . GLU A 1 98 ? -16.401 -1.380 2.215 1.00 95.69 98 GLU A N 1
ATOM 734 C CA . GLU A 1 98 ? -17.108 -2.118 3.258 1.00 95.69 98 GLU A CA 1
ATOM 735 C C . GLU A 1 98 ? -16.223 -2.300 4.491 1.00 95.69 98 GLU A C 1
ATOM 737 O O . GLU A 1 98 ? -16.629 -1.959 5.603 1.00 95.69 98 GLU A O 1
ATOM 742 N N . GLY A 1 99 ? -14.986 -2.766 4.298 1.00 96.62 99 GLY A N 1
ATOM 743 C CA . GLY A 1 99 ? -14.062 -2.981 5.405 1.00 96.62 99 GLY A CA 1
ATOM 744 C C . GLY A 1 99 ? -13.565 -1.684 6.044 1.00 96.62 99 GLY A C 1
ATOM 745 O O . GLY A 1 99 ? -13.338 -1.648 7.254 1.00 96.62 99 GLY A O 1
ATOM 746 N N . PHE A 1 100 ? -13.442 -0.590 5.288 1.00 96.19 100 PHE A N 1
ATOM 747 C CA . PHE A 1 100 ? -13.140 0.718 5.873 1.00 96.19 100 PHE A CA 1
ATOM 748 C C . PHE A 1 100 ? -14.307 1.250 6.714 1.00 96.19 100 PHE A C 1
ATOM 750 O O . PHE A 1 100 ? -14.105 1.618 7.872 1.00 96.19 100 PHE A O 1
ATOM 757 N N . ASN A 1 101 ? -15.536 1.202 6.190 1.00 94.88 101 ASN A N 1
ATOM 758 C CA . ASN A 1 101 ? -16.748 1.625 6.900 1.00 94.88 101 ASN A CA 1
ATOM 759 C C . ASN A 1 101 ? -17.008 0.791 8.164 1.00 94.88 101 ASN A C 1
ATOM 761 O O . ASN A 1 101 ? -17.454 1.321 9.180 1.00 94.88 101 ASN A O 1
ATOM 765 N N . ALA A 1 102 ? -16.680 -0.503 8.132 1.00 96.00 102 ALA A N 1
ATOM 766 C CA . ALA A 1 102 ? -16.754 -1.399 9.286 1.00 96.00 102 ALA A CA 1
ATOM 767 C C . ALA A 1 102 ? -15.569 -1.251 10.266 1.00 96.00 102 ALA A C 1
ATOM 769 O O . ALA A 1 102 ? -15.493 -1.972 11.262 1.00 96.00 102 ALA A O 1
ATOM 770 N N . ALA A 1 103 ? -14.634 -0.328 10.007 1.00 95.69 103 ALA A N 1
ATOM 771 C CA . ALA A 1 103 ? -13.394 -0.138 10.763 1.00 95.69 103 ALA A CA 1
ATOM 772 C C . ALA A 1 103 ? -12.499 -1.393 10.840 1.00 95.69 103 ALA A C 1
ATOM 774 O O . ALA A 1 103 ? -11.676 -1.521 11.753 1.00 95.69 103 ALA A O 1
ATOM 775 N N . HIS A 1 104 ? -12.633 -2.306 9.875 1.00 97.31 104 HIS A N 1
ATOM 776 C CA . HIS A 1 104 ? -11.730 -3.437 9.682 1.00 97.31 104 HIS A CA 1
ATOM 777 C C . HIS A 1 104 ? -10.403 -2.986 9.059 1.00 97.31 104 HIS A C 1
ATOM 779 O O . HIS A 1 104 ? -9.371 -3.609 9.319 1.00 97.31 104 HIS A O 1
ATOM 785 N N . TYR A 1 105 ? -10.403 -1.907 8.263 1.00 97.25 105 TYR A N 1
ATOM 786 C CA . TYR A 1 105 ? -9.212 -1.358 7.598 1.00 97.25 105 TYR A CA 1
ATOM 787 C C . TYR A 1 105 ? -8.900 0.045 8.117 1.00 97.25 105 TYR A C 1
ATOM 789 O O . TYR A 1 105 ? -9.796 0.867 8.295 1.00 97.25 105 TYR A O 1
ATOM 797 N N . ALA A 1 106 ? -7.623 0.337 8.359 1.00 97.00 106 ALA A N 1
ATOM 798 C CA . ALA A 1 106 ? -7.206 1.639 8.875 1.00 97.00 106 ALA A CA 1
ATOM 799 C C . ALA A 1 106 ? -7.217 2.741 7.817 1.00 97.00 106 ALA A C 1
ATOM 801 O O . ALA A 1 106 ? -7.445 3.903 8.150 1.00 97.00 106 ALA A O 1
ATOM 802 N N . MET A 1 107 ? -6.935 2.373 6.570 1.00 95.81 107 MET A N 1
ATOM 803 C CA . MET A 1 107 ? -6.803 3.281 5.438 1.00 95.81 107 MET A CA 1
ATOM 804 C C . MET A 1 107 ? -7.336 2.623 4.166 1.00 95.81 107 MET A C 1
ATOM 806 O O . MET A 1 107 ? -7.332 1.396 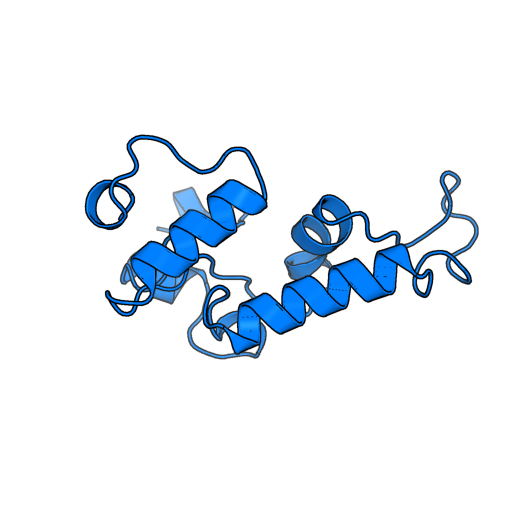4.042 1.00 95.81 107 MET A O 1
ATOM 810 N N . ILE A 1 108 ? -7.734 3.456 3.212 1.00 95.19 108 ILE A N 1
ATOM 811 C CA . ILE A 1 108 ? -8.002 3.108 1.814 1.00 95.19 108 ILE A CA 1
ATOM 812 C C . ILE A 1 108 ? -7.373 4.185 0.931 1.00 95.19 108 ILE A C 1
ATOM 814 O O . ILE A 1 108 ? -7.180 5.316 1.386 1.00 95.19 108 ILE A O 1
ATOM 818 N N . ASP A 1 109 ? -7.057 3.842 -0.313 1.00 91.19 109 ASP A N 1
ATOM 819 C CA . ASP A 1 109 ? -6.816 4.812 -1.371 1.00 91.19 109 ASP A CA 1
ATOM 820 C C . ASP A 1 109 ? -8.022 4.823 -2.310 1.00 91.19 109 ASP A C 1
ATOM 822 O O . ASP A 1 109 ? -8.401 3.805 -2.882 1.00 91.19 109 ASP A O 1
ATOM 826 N N . ASP A 1 110 ? -8.679 5.972 -2.435 1.00 92.12 110 ASP A N 1
ATOM 827 C CA . ASP A 1 110 ? -9.807 6.086 -3.348 1.00 92.12 110 ASP A CA 1
ATOM 828 C C . ASP A 1 110 ? -9.939 7.489 -3.922 1.00 92.12 110 ASP A C 1
ATOM 830 O O . ASP A 1 110 ? -9.335 8.457 -3.449 1.00 92.12 110 ASP A O 1
ATOM 834 N N . GLY A 1 111 ? -10.736 7.588 -4.978 1.00 90.81 111 GLY A N 1
ATOM 835 C CA . GLY A 1 111 ? -11.066 8.861 -5.573 1.00 90.81 111 GLY A CA 1
ATOM 836 C C . GLY A 1 111 ? -12.053 9.666 -4.728 1.00 90.81 111 GLY A C 1
ATOM 837 O O . GLY A 1 111 ? -12.733 9.149 -3.838 1.00 90.81 111 GLY A O 1
ATOM 838 N N . PRO A 1 112 ? -12.207 10.960 -5.052 1.00 91.50 112 PRO A N 1
ATOM 839 C CA . PRO A 1 112 ? -13.098 11.863 -4.327 1.00 91.50 112 PRO A CA 1
ATOM 840 C C . PRO A 1 112 ? -14.579 11.457 -4.394 1.00 91.50 112 PRO A C 1
ATOM 842 O O . PRO A 1 112 ? -15.370 11.946 -3.594 1.00 91.50 112 PRO A O 1
ATOM 845 N N . TRP A 1 113 ? -14.967 10.567 -5.315 1.00 91.12 113 TRP A N 1
ATOM 846 C CA . TRP A 1 113 ? -16.325 10.015 -5.411 1.00 91.12 113 TRP A CA 1
ATOM 847 C C . TRP A 1 113 ? -16.709 9.111 -4.236 1.00 91.12 113 TRP A C 1
ATOM 849 O O . TRP A 1 113 ? -17.898 8.877 -4.045 1.00 91.12 113 TRP A O 1
ATOM 859 N N . TRP A 1 114 ? -15.752 8.628 -3.437 1.00 91.19 114 TRP A N 1
ATOM 860 C CA . TRP A 1 114 ? -16.063 7.861 -2.231 1.00 91.19 114 TRP A CA 1
ATOM 861 C C . TRP A 1 114 ? -16.856 8.694 -1.212 1.00 91.19 114 TRP A C 1
ATOM 863 O O . TRP A 1 114 ? -17.817 8.199 -0.630 1.00 91.19 114 TRP A O 1
ATOM 873 N N . PHE A 1 115 ? -16.499 9.974 -1.050 1.00 86.62 115 PHE A N 1
ATOM 874 C CA . PHE A 1 115 ? -17.113 10.871 -0.067 1.00 86.62 115 PHE A CA 1
ATOM 875 C C . PHE A 1 115 ? -18.614 11.128 -0.295 1.00 86.62 115 PHE A C 1
ATOM 877 O O . PHE A 1 115 ? -19.363 11.032 0.661 1.00 86.62 115 PHE A O 1
ATOM 884 N N . PRO A 1 116 ? -19.113 11.443 -1.508 1.00 90.75 116 PRO A N 1
ATOM 885 C CA . PRO A 1 116 ? -20.555 11.579 -1.727 1.00 90.75 116 PRO A CA 1
ATOM 886 C C . PRO A 1 116 ? -21.322 10.244 -1.720 1.00 90.75 116 PRO A C 1
ATOM 888 O O . PRO A 1 116 ? -22.551 10.270 -1.735 1.00 90.75 116 PRO A O 1
ATOM 891 N N . ALA A 1 117 ? -20.638 9.097 -1.752 1.00 86.12 117 ALA A N 1
ATOM 892 C CA . ALA A 1 117 ? -21.266 7.776 -1.767 1.00 86.12 117 ALA A CA 1
ATOM 893 C C . ALA A 1 117 ? -21.451 7.153 -0.367 1.00 86.12 117 ALA A C 1
ATOM 895 O O . ALA A 1 117 ? -22.112 6.119 -0.268 1.00 86.12 117 ALA A O 1
ATOM 896 N N . ASN A 1 118 ? -20.877 7.754 0.684 1.00 80.44 118 ASN A N 1
ATOM 897 C CA . ASN A 1 118 ? -20.855 7.252 2.066 1.00 80.44 118 ASN A CA 1
ATOM 898 C C . ASN A 1 118 ? -21.168 8.366 3.073 1.00 80.44 118 ASN A C 1
ATOM 900 O O . ASN A 1 118 ? -21.617 8.024 4.189 1.00 80.44 118 ASN A O 1
#

Foldseek 3Di:
DCVQLVHDDDDPAPVVLVSSQVSCVVVLAASEEQQEDDCVRCVVQLVSQVAFQAPPVNPGRPCRCPPPSSVVSVVVVVVSVVVRNYPCSHVPDPGRLRCVVVRSYPYYDDDPVSVVVD

Secondary structure (DSSP, 8-state):
-TGGGT-SS--SSHHHHHHHHHHHHTTT-BSBB---SSHHHHHHHHHHTT--SS-TTS---TTTTTSHHHHHHHHHHHHHHHHTSB-GGGGTSS-HHHHHHTTSBS-B---TTHHHH-

Radius of gyration: 15.09 Å; chains: 1; bounding box: 36×24×45 Å

pLDDT: mean 95.14, std 2.78, range [80.44, 98.44]

Sequence (118 aa):
LLEKAGMNEAPKTMDEFQQLAEKLKGNKVMGIGISGIGTWNMAPYFLSLGGKITDKENSKASGFLNSPESVKALEKIVEWNNNGYAAKSILGGEGSWEGFNAAHYAMIDDGPWWFPAN